Protein AF-A0A061DAB7-F1 (afdb_monomer)

Structure (mmCIF, N/CA/C/O backbone):
data_AF-A0A061DAB7-F1
#
_entry.id   AF-A0A061DAB7-F1
#
loop_
_atom_site.group_PDB
_atom_site.id
_atom_site.type_symbol
_atom_site.label_atom_id
_atom_site.label_alt_id
_atom_site.label_comp_id
_atom_site.label_asym_id
_atom_site.label_entity_id
_atom_site.label_seq_id
_atom_site.pdbx_PDB_ins_code
_atom_site.Cartn_x
_atom_site.Cartn_y
_atom_site.Cartn_z
_atom_site.occupancy
_atom_site.B_iso_or_equiv
_atom_site.auth_seq_id
_atom_site.auth_comp_id
_atom_site.auth_asym_id
_atom_site.auth_atom_id
_atom_site.pdbx_PDB_model_num
ATOM 1 N N . MET A 1 1 ? 0.080 -7.719 30.041 1.00 47.69 1 MET A N 1
ATOM 2 C CA . MET A 1 1 ? -1.184 -7.306 29.380 1.00 47.69 1 MET A CA 1
ATOM 3 C C . MET A 1 1 ? -1.072 -6.008 28.563 1.00 47.69 1 MET A C 1
ATOM 5 O O . MET A 1 1 ? -2.070 -5.575 28.008 1.00 47.69 1 MET A O 1
ATOM 9 N N . SER A 1 2 ? 0.120 -5.413 28.415 1.00 50.91 2 SER A N 1
ATOM 10 C CA . SER A 1 2 ? 0.278 -4.040 27.896 1.00 50.91 2 SER A CA 1
ATOM 11 C C . SER A 1 2 ? 0.669 -3.928 26.414 1.00 50.91 2 SER A C 1
ATOM 13 O O . SER A 1 2 ? 0.737 -2.822 25.891 1.00 50.91 2 SER A O 1
ATOM 15 N N . TYR A 1 3 ? 0.922 -5.044 25.723 1.00 44.44 3 TYR A N 1
ATOM 16 C CA . TYR A 1 3 ? 1.474 -5.022 24.359 1.00 44.44 3 TYR A CA 1
ATOM 17 C C . TYR A 1 3 ? 0.404 -4.910 23.259 1.00 44.44 3 TYR A C 1
ATOM 19 O O . TYR A 1 3 ? 0.593 -4.171 22.299 1.00 44.44 3 TYR A O 1
ATOM 27 N N . ARG A 1 4 ? -0.775 -5.524 23.441 1.00 49.50 4 ARG A N 1
ATOM 28 C CA . ARG A 1 4 ? -1.820 -5.558 22.396 1.00 49.50 4 ARG A CA 1
ATOM 29 C C . ARG A 1 4 ? -2.544 -4.228 22.160 1.00 49.50 4 ARG A C 1
ATOM 31 O O . ARG A 1 4 ? -3.125 -4.026 21.102 1.00 49.50 4 ARG A O 1
ATOM 38 N N . LEU A 1 5 ? -2.528 -3.319 23.137 1.00 50.84 5 LEU A N 1
ATOM 39 C CA . LEU A 1 5 ? -3.151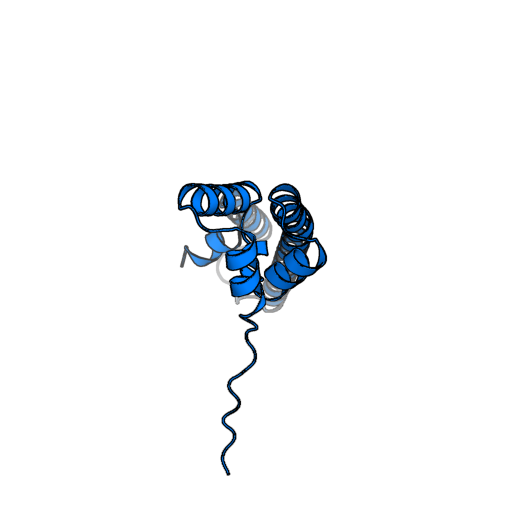 -1.995 22.998 1.00 50.84 5 LEU A CA 1
ATOM 40 C C . LEU A 1 5 ? -2.261 -1.024 22.211 1.00 50.84 5 LEU A C 1
ATOM 42 O O . LEU A 1 5 ? -2.775 -0.161 21.504 1.00 50.84 5 LEU A O 1
ATOM 46 N N . ARG A 1 6 ? -0.936 -1.208 22.279 1.00 47.09 6 ARG A N 1
ATOM 47 C CA . ARG A 1 6 ? 0.034 -0.381 21.552 1.00 47.09 6 ARG A CA 1
ATOM 48 C C . ARG A 1 6 ? 0.044 -0.703 20.055 1.00 47.09 6 ARG A C 1
ATOM 50 O O . ARG A 1 6 ? 0.091 0.211 19.243 1.00 47.09 6 ARG A O 1
ATOM 57 N N . GLU A 1 7 ? -0.107 -1.978 19.696 1.00 52.59 7 GLU A N 1
ATOM 58 C CA . GLU A 1 7 ? -0.284 -2.439 18.304 1.00 52.59 7 GLU A CA 1
ATOM 59 C C . GLU A 1 7 ? -1.623 -1.997 17.685 1.00 52.59 7 GLU A C 1
ATOM 61 O O . GLU A 1 7 ? -1.782 -1.958 16.466 1.00 52.59 7 GLU A O 1
ATOM 66 N N . ALA A 1 8 ? -2.606 -1.630 18.512 1.00 55.34 8 ALA A N 1
ATOM 67 C CA . ALA A 1 8 ? -3.881 -1.087 18.050 1.00 55.34 8 ALA A CA 1
ATOM 68 C C . ALA A 1 8 ? -3.821 0.419 17.722 1.00 55.34 8 ALA A C 1
ATOM 70 O O . ALA A 1 8 ? -4.839 0.980 17.319 1.00 55.34 8 ALA A O 1
ATOM 71 N N . GLY A 1 9 ? -2.660 1.069 17.885 1.00 56.56 9 GLY A N 1
ATOM 72 C CA . GLY A 1 9 ? -2.487 2.505 17.646 1.00 56.56 9 GLY A CA 1
ATOM 73 C C . GLY A 1 9 ? -3.166 3.394 18.691 1.00 56.56 9 GLY A C 1
ATOM 74 O O . GLY A 1 9 ? -3.277 4.597 18.485 1.00 56.56 9 GLY A O 1
ATOM 75 N N . ILE A 1 10 ? -3.628 2.818 19.806 1.00 62.62 10 ILE A N 1
ATOM 76 C CA . ILE A 1 10 ? -4.259 3.568 20.891 1.00 62.62 10 ILE A CA 1
ATOM 77 C C . ILE A 1 10 ? -3.142 4.156 21.748 1.00 62.62 10 ILE A C 1
ATOM 79 O O . ILE A 1 10 ? -2.347 3.428 22.351 1.00 62.62 10 ILE A O 1
ATOM 83 N N . SER A 1 11 ? -3.068 5.483 21.791 1.00 70.69 11 SER A N 1
ATOM 84 C CA . SER A 1 11 ? -2.034 6.162 22.562 1.00 70.69 11 SER A CA 1
ATOM 85 C C . SER A 1 11 ? -2.256 5.956 24.062 1.00 70.69 11 SER A C 1
ATOM 87 O O . SER A 1 11 ? -3.386 5.910 24.556 1.00 70.69 11 SER A O 1
ATOM 89 N N . SER A 1 12 ? -1.169 5.899 24.834 1.00 68.31 12 SER A N 1
ATOM 90 C CA . SER A 1 12 ? -1.253 5.853 26.300 1.00 68.31 12 SER A CA 1
ATOM 91 C C . SER A 1 12 ? -2.067 7.027 26.862 1.00 68.31 12 SER A C 1
ATOM 93 O O . SER A 1 12 ? -2.734 6.882 27.883 1.00 68.31 12 SER A O 1
ATOM 95 N N . ALA A 1 13 ? -2.061 8.175 26.175 1.00 69.19 13 ALA A N 1
ATOM 96 C CA . ALA A 1 13 ? -2.859 9.343 26.525 1.00 69.19 13 ALA A CA 1
ATOM 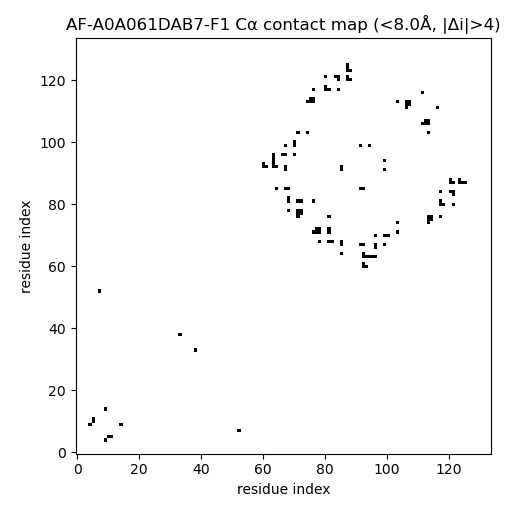97 C C . ALA A 1 13 ? -4.369 9.090 26.373 1.00 69.19 13 ALA A C 1
ATOM 99 O O . ALA A 1 13 ? -5.121 9.420 27.287 1.00 69.19 13 ALA A O 1
ATOM 100 N N . GLU A 1 14 ? -4.815 8.455 25.284 1.00 67.12 14 GLU A N 1
ATOM 101 C CA . GLU A 1 14 ? -6.224 8.086 25.070 1.00 67.12 14 GLU A CA 1
ATOM 102 C C . GLU A 1 14 ? -6.708 7.046 26.083 1.00 67.12 14 GLU A C 1
ATOM 104 O O . GLU A 1 14 ? -7.815 7.170 26.606 1.00 67.12 14 GLU A O 1
ATOM 109 N N . ILE A 1 15 ? -5.862 6.071 26.434 1.00 71.19 15 ILE A N 1
ATOM 110 C CA . ILE A 1 15 ? -6.177 5.075 27.471 1.00 71.19 15 ILE A CA 1
ATOM 111 C C . ILE A 1 15 ? -6.379 5.769 28.822 1.00 71.19 15 ILE A C 1
ATOM 113 O O . ILE A 1 15 ? -7.366 5.523 29.514 1.00 71.19 15 ILE A O 1
ATOM 117 N N . VAL A 1 16 ? -5.471 6.675 29.195 1.00 72.50 16 VAL A N 1
ATOM 118 C CA . VAL A 1 16 ? -5.562 7.419 30.459 1.00 72.50 16 VAL A CA 1
ATOM 119 C C . VAL A 1 16 ? -6.755 8.381 30.451 1.00 72.50 16 VAL A C 1
ATOM 121 O O . VAL A 1 16 ? -7.414 8.531 31.479 1.00 72.50 16 VAL A O 1
ATOM 124 N N . GLN A 1 17 ? -7.067 9.003 29.311 1.00 70.19 17 GLN A N 1
ATOM 125 C CA . GLN A 1 17 ? -8.245 9.855 29.143 1.00 70.19 17 GLN A CA 1
ATOM 126 C C . GLN A 1 17 ? -9.531 9.039 29.342 1.00 70.19 17 GLN A C 1
ATOM 128 O O . GLN A 1 17 ? -10.362 9.428 30.158 1.00 70.19 17 GLN A O 1
ATOM 133 N N . MET A 1 18 ? -9.656 7.872 28.695 1.00 68.69 18 MET A N 1
ATOM 134 C CA . MET A 1 18 ? -10.793 6.955 28.861 1.00 68.69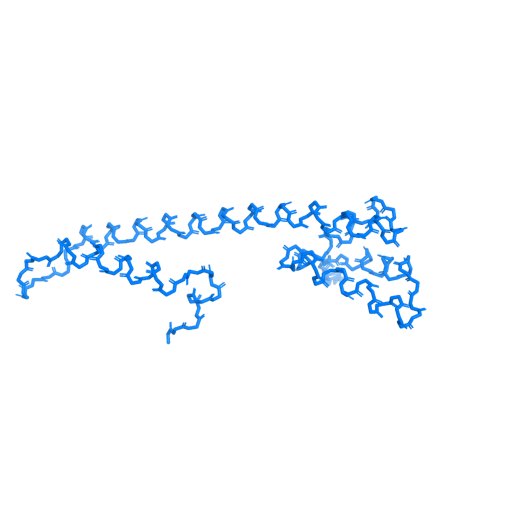 18 MET A CA 1
ATOM 135 C C . MET A 1 18 ? -10.952 6.490 30.310 1.00 68.69 18 MET A C 1
ATOM 137 O O . MET A 1 18 ? -12.056 6.527 30.851 1.00 68.69 18 MET A O 1
ATOM 141 N N . LEU A 1 19 ? -9.855 6.095 30.963 1.00 72.81 19 LEU A N 1
ATOM 142 C CA . LEU A 1 19 ? -9.874 5.683 32.368 1.00 72.81 19 LEU A CA 1
ATOM 143 C C . LEU A 1 19 ? -10.281 6.835 33.294 1.00 72.81 19 LEU A C 1
ATOM 145 O O . LEU A 1 19 ? -11.046 6.616 34.229 1.00 72.81 19 LEU A O 1
ATOM 149 N N . ARG A 1 20 ? -9.831 8.070 33.027 1.00 70.38 20 ARG A N 1
ATOM 150 C CA . ARG A 1 20 ? -10.266 9.261 33.774 1.00 70.38 20 ARG A CA 1
ATOM 151 C C . ARG A 1 20 ? -11.755 9.540 33.583 1.00 70.38 20 ARG A C 1
ATOM 153 O O . ARG A 1 20 ? -12.442 9.771 34.571 1.00 70.38 20 ARG A O 1
ATOM 160 N N . THR A 1 21 ? -12.264 9.473 32.354 1.00 65.88 21 THR A N 1
ATOM 161 C CA . THR A 1 21 ? -13.692 9.680 32.067 1.00 65.88 21 THR A CA 1
ATOM 162 C C . THR A 1 21 ? -14.568 8.627 32.747 1.00 65.88 21 THR A C 1
ATOM 164 O O . THR A 1 21 ? -15.628 8.960 33.268 1.00 65.88 21 THR A O 1
ATOM 167 N N . LEU A 1 22 ? -14.114 7.372 32.805 1.00 62.22 22 LEU A N 1
ATOM 168 C CA . LEU A 1 22 ? -14.805 6.304 33.533 1.00 62.22 22 LEU A CA 1
ATOM 169 C C . LEU A 1 22 ? -14.779 6.543 35.049 1.00 62.22 22 LEU A C 1
ATOM 171 O O . LEU A 1 22 ? -15.814 6.439 35.697 1.00 62.22 22 LEU A O 1
ATOM 175 N N . ARG A 1 23 ? -13.624 6.934 35.603 1.00 57.00 23 ARG A N 1
ATOM 176 C CA . ARG A 1 23 ? -13.437 7.136 37.048 1.00 57.00 23 ARG A CA 1
ATOM 177 C C . ARG A 1 23 ? -14.187 8.351 37.600 1.00 57.00 23 ARG A C 1
ATOM 179 O O . ARG A 1 23 ? -14.603 8.326 38.751 1.00 57.00 23 ARG A O 1
ATOM 186 N N . CYS A 1 24 ? -14.382 9.400 36.799 1.00 50.06 24 CYS A N 1
ATOM 187 C CA . CYS A 1 24 ? -15.176 10.564 37.208 1.00 50.06 24 CYS A CA 1
ATOM 188 C C . CYS A 1 24 ? -16.683 10.265 37.299 1.00 50.06 24 CYS A C 1
ATOM 190 O O . CYS A 1 24 ? -17.392 10.973 38.007 1.00 50.06 24 CYS A O 1
ATOM 192 N N . ASN A 1 25 ? -17.166 9.213 36.630 1.00 52.75 25 ASN A N 1
ATOM 193 C CA . ASN A 1 25 ? -18.576 8.817 36.670 1.00 52.75 25 ASN A CA 1
ATOM 194 C C . ASN A 1 25 ? -18.898 7.839 37.813 1.00 52.75 25 ASN A C 1
ATOM 196 O O . ASN A 1 25 ? -20.069 7.614 38.098 1.00 52.75 25 ASN A O 1
ATOM 200 N N . THR A 1 26 ? -17.884 7.257 38.462 1.00 50.66 26 THR A N 1
ATOM 201 C CA . THR A 1 26 ? -18.033 6.220 39.499 1.00 50.66 26 THR A CA 1
ATOM 202 C C . THR A 1 26 ? -17.718 6.728 40.907 1.00 50.66 26 THR A C 1
ATOM 204 O O . THR A 1 26 ? -17.338 5.946 41.774 1.00 50.66 26 THR A O 1
ATOM 207 N N . SER A 1 27 ? -17.852 8.032 41.169 1.00 47.50 27 SER A N 1
ATOM 208 C CA . SER A 1 27 ? -17.744 8.584 42.528 1.00 47.50 27 SER A CA 1
ATOM 209 C C . SER A 1 27 ? -18.987 8.244 43.359 1.00 47.50 27 SER A C 1
ATOM 211 O O . SER A 1 27 ? -19.758 9.124 43.719 1.00 47.50 27 SER A O 1
ATOM 213 N N . THR A 1 28 ? -19.202 6.963 43.648 1.00 43.88 28 THR A N 1
ATOM 214 C CA . THR A 1 28 ? -20.085 6.477 44.717 1.00 43.88 28 THR A CA 1
ATOM 215 C C . THR A 1 28 ? -19.488 5.191 45.294 1.00 43.88 28 THR A C 1
ATOM 217 O O . THR A 1 28 ? -19.334 4.216 44.576 1.00 43.88 28 THR A O 1
ATOM 220 N N . SER A 1 29 ? -19.094 5.291 46.571 1.00 38.31 29 SER A N 1
ATOM 221 C CA . SER A 1 29 ? -18.807 4.287 47.618 1.00 38.31 29 SER A CA 1
ATOM 222 C C . SER A 1 29 ? -18.211 2.906 47.257 1.00 38.31 29 SER A C 1
ATOM 224 O O . SER A 1 29 ? -18.707 2.227 46.363 1.00 38.31 29 SER A O 1
ATOM 226 N N . PRO A 1 30 ? -17.205 2.410 48.011 1.00 50.38 30 PRO A N 1
ATOM 227 C CA . PRO A 1 30 ? -16.800 1.009 47.929 1.00 50.38 30 PRO A CA 1
ATOM 228 C C . PRO A 1 30 ? -17.917 0.129 48.518 1.00 50.38 30 PRO A C 1
ATOM 230 O O . PRO A 1 30 ? -18.630 0.587 49.404 1.00 50.38 30 PRO A O 1
ATOM 233 N N . GLU A 1 31 ? -18.030 -1.116 48.051 1.00 51.72 31 GLU A N 1
ATOM 234 C CA . GLU A 1 31 ? -19.052 -2.116 48.433 1.00 51.72 31 GLU A CA 1
ATOM 235 C C . GLU A 1 31 ? -20.402 -2.000 47.703 1.00 51.72 31 GLU A C 1
ATOM 237 O O . GLU A 1 31 ? -21.416 -1.635 48.285 1.00 51.72 31 GLU A O 1
ATOM 242 N N . ALA A 1 32 ? -20.456 -2.388 46.427 1.00 45.97 32 ALA A N 1
ATOM 243 C CA . ALA A 1 32 ? -21.701 -2.865 45.823 1.00 45.97 32 ALA A CA 1
ATOM 244 C C . ALA A 1 32 ? -21.397 -3.724 44.594 1.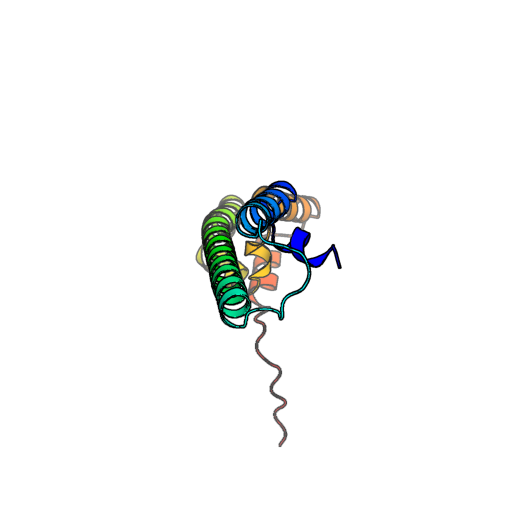00 45.97 32 ALA A C 1
ATOM 246 O O . ALA A 1 32 ? -20.445 -3.462 43.858 1.00 45.97 32 ALA A O 1
ATOM 247 N N . GLU A 1 33 ? -22.201 -4.770 44.420 1.00 53.19 33 GLU A N 1
ATOM 248 C CA . GLU A 1 33 ? -22.243 -5.673 43.272 1.00 53.19 33 GLU A CA 1
ATOM 249 C C . GLU A 1 33 ? -22.003 -4.933 41.949 1.00 53.19 33 GLU A C 1
ATOM 251 O O . GLU A 1 33 ? -22.528 -3.842 41.730 1.00 53.19 33 GLU A O 1
ATOM 256 N N . VAL A 1 34 ? -21.192 -5.518 41.062 1.00 57.47 34 VAL A N 1
ATOM 257 C CA . VAL A 1 34 ? -20.926 -4.955 39.733 1.00 57.47 34 VAL A CA 1
ATOM 258 C C . VAL A 1 34 ? -22.252 -4.873 38.979 1.00 57.47 34 VAL A C 1
ATOM 260 O O . VAL A 1 34 ? -22.728 -5.871 38.443 1.00 57.47 34 VAL A O 1
ATOM 263 N N . ASP A 1 35 ? -22.848 -3.683 38.978 1.00 56.72 35 ASP A N 1
ATOM 264 C CA . ASP A 1 35 ? -24.144 -3.411 38.370 1.00 56.72 35 ASP A CA 1
ATOM 265 C C . ASP A 1 35 ? -24.106 -3.848 36.888 1.00 56.72 35 ASP A C 1
ATOM 267 O O . ASP A 1 35 ? -23.287 -3.339 36.105 1.00 56.72 35 ASP A O 1
ATOM 271 N N . PRO A 1 36 ? -24.937 -4.825 36.476 1.00 61.56 36 PRO A N 1
ATOM 272 C CA . PRO A 1 36 ? -24.886 -5.400 35.134 1.00 61.56 36 PRO A CA 1
ATOM 273 C C . PRO A 1 36 ? -25.141 -4.351 34.041 1.00 61.56 36 PRO A C 1
ATOM 275 O O . PRO A 1 36 ? -24.617 -4.489 32.932 1.00 61.56 36 PRO A O 1
ATOM 278 N N . SER A 1 37 ? -25.848 -3.259 34.363 1.00 72.81 37 SER A N 1
ATOM 279 C CA . SER A 1 37 ? -26.092 -2.141 33.443 1.00 72.81 37 SER A CA 1
ATOM 280 C C . SER A 1 37 ? -24.824 -1.330 33.136 1.00 72.81 37 SER A C 1
ATOM 282 O O . SER A 1 37 ? -24.619 -0.861 32.011 1.00 72.81 37 SER A O 1
ATOM 284 N N . LEU A 1 38 ? -23.919 -1.207 34.113 1.00 74.50 38 LEU A N 1
ATOM 285 C CA . LEU A 1 38 ? -22.626 -0.540 33.966 1.00 74.50 38 LEU A CA 1
ATOM 286 C C . LEU A 1 38 ? -21.686 -1.379 33.102 1.00 74.50 38 LEU A C 1
ATOM 288 O O . LEU A 1 38 ? -21.028 -0.844 32.207 1.00 74.50 38 LEU A O 1
ATOM 292 N N . ASN A 1 39 ? -21.671 -2.696 33.316 1.00 73.50 39 ASN A N 1
ATOM 293 C CA . ASN A 1 39 ? -20.890 -3.621 32.501 1.00 73.50 39 ASN A CA 1
ATOM 294 C C . ASN A 1 39 ? -21.356 -3.612 31.034 1.00 73.50 39 ASN A C 1
ATOM 296 O O . ASN A 1 39 ? -20.539 -3.493 30.121 1.00 73.50 39 ASN A O 1
ATOM 300 N N . GLU A 1 40 ? -22.669 -3.629 30.789 1.00 80.12 40 GLU A N 1
ATOM 301 C CA . GLU A 1 40 ? -23.226 -3.536 29.436 1.00 80.12 40 GLU A CA 1
ATOM 302 C C . GLU A 1 40 ? -22.866 -2.207 28.748 1.00 80.12 40 GLU A C 1
ATOM 304 O O . GLU A 1 40 ? -22.507 -2.178 27.561 1.00 80.12 40 GLU A O 1
ATOM 309 N N . ARG A 1 41 ? -22.867 -1.104 29.508 1.00 78.38 41 ARG A N 1
ATOM 310 C CA . ARG A 1 41 ? -22.444 0.217 29.030 1.00 78.38 41 ARG A CA 1
ATOM 311 C C . ARG A 1 41 ? -20.949 0.275 28.711 1.00 78.38 41 ARG A 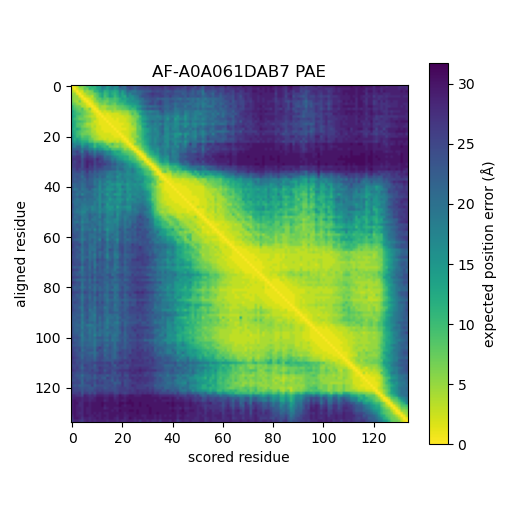C 1
ATOM 313 O O . ARG A 1 41 ? -20.566 0.843 27.691 1.00 78.38 41 ARG A O 1
ATOM 320 N N . VAL A 1 42 ? -20.095 -0.342 29.523 1.00 76.88 42 VAL A N 1
ATOM 321 C CA . VAL A 1 42 ? -18.658 -0.457 29.227 1.00 76.88 42 VAL A CA 1
ATOM 322 C C . VAL A 1 42 ? -18.442 -1.308 27.972 1.00 76.88 42 VAL A C 1
ATOM 324 O O . VAL A 1 42 ? -17.716 -0.894 27.067 1.00 76.88 42 VAL A O 1
ATOM 327 N N . CYS A 1 43 ? -19.134 -2.443 27.836 1.00 77.69 43 CYS A N 1
ATOM 328 C CA . CYS A 1 43 ? -19.057 -3.284 26.642 1.00 77.69 43 CYS A CA 1
ATOM 329 C C . CYS A 1 43 ? -19.546 -2.572 25.371 1.00 77.69 43 CYS A C 1
ATOM 331 O O . CYS A 1 43 ? -1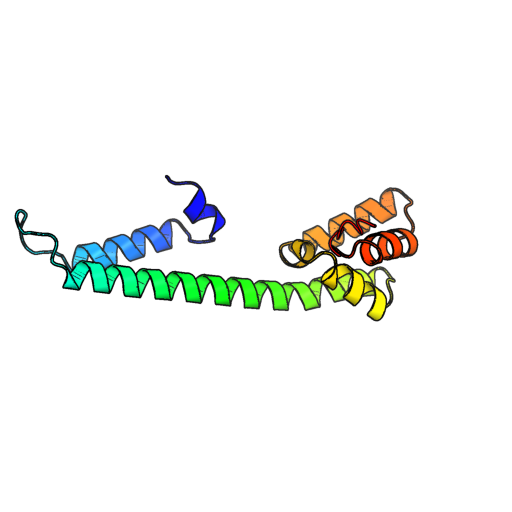8.999 -2.805 24.291 1.00 77.69 43 CYS A O 1
ATOM 333 N N . SER A 1 44 ? -20.570 -1.718 25.445 1.00 78.12 44 SER A N 1
ATOM 334 C CA . SER A 1 44 ? -21.037 -0.952 24.280 1.00 78.12 44 SER A CA 1
ATOM 335 C C . SER A 1 44 ? -20.022 0.111 23.846 1.00 78.12 44 SER A C 1
ATOM 337 O O . SER A 1 44 ? -19.737 0.220 22.651 1.00 78.12 44 SER A O 1
ATOM 339 N N . ILE A 1 45 ? -19.393 0.812 24.796 1.00 79.56 45 ILE A N 1
ATOM 340 C CA . ILE A 1 45 ? -18.321 1.782 24.525 1.00 79.56 45 ILE A CA 1
ATOM 341 C C . ILE A 1 45 ? -17.106 1.088 23.901 1.00 79.56 45 ILE A C 1
ATOM 343 O O . ILE A 1 45 ? -16.601 1.542 22.875 1.00 79.56 45 ILE A O 1
ATOM 347 N N . LEU A 1 46 ? -16.669 -0.040 24.467 1.00 75.94 46 LEU A N 1
ATOM 348 C CA . LEU A 1 46 ? -15.536 -0.804 23.941 1.00 75.94 46 LEU A CA 1
ATOM 349 C C . LEU A 1 46 ? -15.813 -1.342 22.530 1.00 75.94 46 LEU A C 1
ATOM 351 O O . LEU A 1 46 ? -14.958 -1.226 21.655 1.00 75.94 46 LEU A O 1
ATOM 355 N N . ARG A 1 47 ? -17.019 -1.871 22.271 1.00 77.19 47 ARG A N 1
ATOM 356 C CA . ARG A 1 47 ? -17.423 -2.328 20.928 1.00 77.19 47 ARG A CA 1
ATOM 357 C C . ARG A 1 47 ? -17.441 -1.188 19.914 1.00 77.19 47 ARG A C 1
ATOM 359 O O . ARG A 1 47 ? -17.017 -1.386 18.779 1.00 77.19 47 ARG A O 1
ATOM 366 N N . ARG A 1 48 ? -17.906 -0.001 20.312 1.00 79.19 48 ARG A N 1
ATOM 367 C CA . ARG A 1 48 ? -17.880 1.190 19.456 1.00 79.19 48 ARG A CA 1
ATOM 368 C C . ARG A 1 48 ? -16.446 1.619 19.146 1.00 79.19 48 ARG A C 1
ATOM 370 O O . ARG A 1 48 ? -16.111 1.748 17.977 1.00 79.19 48 ARG A O 1
ATOM 377 N N . GLY A 1 49 ? -15.585 1.720 20.159 1.00 73.19 49 GLY A N 1
ATOM 378 C CA . GLY A 1 49 ? -14.169 2.046 19.967 1.00 73.19 49 GLY A CA 1
ATOM 379 C C . GLY A 1 49 ? -13.432 1.033 19.082 1.00 73.19 49 GLY A C 1
ATOM 380 O O . GLY A 1 49 ? -12.634 1.422 18.233 1.00 73.19 49 GLY A O 1
ATOM 381 N N . ALA A 1 50 ? -13.745 -0.261 19.210 1.00 72.38 50 ALA A N 1
ATOM 382 C CA . ALA A 1 50 ? -13.196 -1.298 18.337 1.00 72.38 50 ALA A CA 1
ATOM 383 C C . ALA A 1 50 ? -13.624 -1.112 16.870 1.00 72.38 50 ALA A C 1
ATOM 385 O O . ALA A 1 50 ? -12.787 -1.222 15.974 1.00 72.38 50 ALA A O 1
ATOM 386 N N . ARG A 1 51 ? -14.899 -0.783 16.618 1.00 75.25 51 ARG A N 1
ATOM 387 C CA . ARG A 1 51 ? -15.404 -0.480 15.266 1.00 75.25 51 ARG A CA 1
ATOM 388 C C . ARG A 1 51 ? -14.754 0.770 14.682 1.00 75.25 51 ARG A C 1
ATOM 390 O O . ARG A 1 51 ? -14.312 0.737 13.540 1.00 75.25 51 ARG A O 1
ATOM 397 N N . ASP A 1 52 ? -14.641 1.835 15.468 1.00 74.00 52 ASP A N 1
ATOM 398 C CA . ASP A 1 52 ? -14.017 3.087 15.026 1.00 74.00 52 ASP A CA 1
ATOM 399 C C . ASP A 1 52 ? -12.526 2.879 14.700 1.00 74.00 52 ASP A C 1
ATOM 401 O O . ASP A 1 52 ? -12.022 3.402 13.706 1.00 74.00 52 ASP A O 1
ATOM 405 N N . CYS A 1 53 ? -11.823 2.050 15.482 1.00 71.38 53 CYS A N 1
ATOM 406 C CA . CYS A 1 53 ? -10.448 1.633 15.194 1.00 71.38 53 CYS A CA 1
ATOM 407 C C . CYS A 1 53 ? -10.352 0.858 13.871 1.00 71.38 53 CYS A C 1
ATOM 409 O O . CYS A 1 53 ? -9.480 1.149 13.052 1.00 71.38 53 CYS A O 1
ATOM 411 N N . GLN A 1 54 ? -11.257 -0.096 13.629 1.00 75.81 54 GLN A N 1
ATOM 412 C CA . GLN A 1 54 ? -11.302 -0.832 12.363 1.00 75.81 54 GLN A CA 1
ATOM 413 C C . GLN A 1 54 ? -11.581 0.088 11.172 1.00 75.81 54 GLN A C 1
ATOM 415 O O . GLN A 1 54 ? -10.915 -0.034 10.147 1.00 75.81 54 GLN A O 1
ATOM 420 N N . LEU A 1 55 ? -12.499 1.045 11.319 1.00 74.69 55 LEU A N 1
ATOM 421 C CA . LEU A 1 55 ? -12.810 2.019 10.276 1.00 74.69 55 LEU A CA 1
ATOM 422 C C . LEU A 1 55 ? -11.599 2.906 9.953 1.00 74.69 55 LEU A C 1
ATOM 424 O O . LEU A 1 55 ? -11.290 3.131 8.788 1.00 74.69 55 LEU A O 1
ATOM 428 N N . ARG A 1 56 ? -10.869 3.367 10.978 1.00 73.00 56 ARG A N 1
ATOM 429 C CA . ARG A 1 56 ? -9.625 4.130 10.791 1.00 73.00 56 ARG A CA 1
ATOM 430 C C . ARG A 1 56 ? -8.553 3.312 10.078 1.00 73.00 56 ARG A C 1
ATOM 432 O O . ARG A 1 56 ? -7.923 3.831 9.166 1.00 73.00 56 ARG A O 1
ATOM 439 N N . LYS A 1 57 ? -8.370 2.041 10.451 1.00 75.44 57 LYS A N 1
ATOM 440 C CA . LYS A 1 57 ? -7.435 1.134 9.764 1.00 75.44 57 LYS A CA 1
ATOM 441 C C . LYS A 1 57 ? -7.822 0.920 8.304 1.00 75.44 57 LYS A C 1
ATOM 443 O O . LYS A 1 57 ? -6.948 0.917 7.447 1.00 75.44 57 LYS A O 1
ATOM 448 N N . LEU A 1 58 ? -9.118 0.795 8.019 1.00 73.38 58 LEU A N 1
ATOM 449 C CA . LEU A 1 58 ? -9.618 0.684 6.653 1.00 73.38 58 LEU A CA 1
ATOM 450 C C . LEU A 1 58 ? -9.349 1.965 5.855 1.00 73.38 58 LEU A C 1
ATOM 452 O O . LEU A 1 58 ? -8.803 1.886 4.762 1.00 73.38 58 LEU A O 1
ATOM 456 N N . HIS A 1 59 ? -9.661 3.141 6.407 1.00 75.12 59 HIS A N 1
ATOM 457 C CA . HIS A 1 59 ? -9.348 4.417 5.757 1.00 75.12 59 HIS A CA 1
ATOM 458 C C . HIS A 1 59 ? -7.847 4.591 5.510 1.00 75.12 59 HIS A C 1
ATOM 460 O O . HIS A 1 59 ? -7.465 5.020 4.426 1.00 75.12 59 HIS A O 1
ATOM 466 N N . GLN A 1 60 ? -7.000 4.212 6.472 1.00 77.12 60 GLN A N 1
ATOM 467 C CA . GLN A 1 60 ? -5.550 4.243 6.298 1.00 77.12 60 GLN A CA 1
ATOM 468 C C . GLN A 1 60 ? -5.099 3.289 5.189 1.00 77.12 60 GLN A C 1
ATOM 470 O O . GLN A 1 60 ? -4.313 3.674 4.338 1.00 77.12 60 GLN A O 1
ATOM 475 N N . SER A 1 61 ? -5.633 2.068 5.158 1.00 75.62 61 SER A N 1
ATOM 476 C CA . SER A 1 61 ? -5.320 1.081 4.122 1.00 75.62 61 SER A CA 1
ATOM 477 C C . SER A 1 61 ? -5.735 1.557 2.725 1.00 75.62 61 SER A C 1
ATOM 479 O O . SER A 1 61 ? -4.995 1.352 1.769 1.00 75.62 61 SER A O 1
ATOM 481 N N . VAL A 1 62 ? -6.874 2.246 2.602 1.00 77.62 62 VAL A N 1
ATOM 482 C CA . VAL A 1 62 ? -7.326 2.842 1.333 1.00 77.62 62 VAL A CA 1
ATOM 483 C C . VAL A 1 62 ? -6.459 4.038 0.927 1.00 77.62 62 VAL A C 1
ATOM 485 O O . VAL A 1 62 ? -6.148 4.183 -0.251 1.00 77.62 62 VAL A O 1
ATOM 488 N N . ALA A 1 63 ? -6.035 4.880 1.873 1.00 78.00 63 ALA A N 1
ATOM 489 C CA . ALA A 1 63 ? -5.097 5.967 1.585 1.00 78.00 63 ALA A CA 1
ATOM 490 C C . ALA A 1 63 ? -3.735 5.417 1.122 1.00 78.00 63 ALA A C 1
ATOM 492 O O . ALA A 1 63 ? -3.219 5.821 0.081 1.00 78.00 63 ALA A O 1
ATOM 493 N N . ASN A 1 64 ? -3.220 4.409 1.830 1.00 83.25 64 ASN A N 1
ATOM 494 C CA . ASN A 1 64 ? -1.965 3.737 1.506 1.00 83.25 64 ASN A CA 1
ATOM 495 C C . ASN A 1 64 ? -2.027 3.009 0.158 1.00 83.25 64 ASN A C 1
ATOM 497 O O . ASN A 1 64 ? -1.004 2.899 -0.509 1.00 83.25 64 ASN A O 1
ATOM 501 N N . LEU A 1 65 ? -3.203 2.537 -0.273 1.00 83.44 65 LEU A N 1
ATOM 502 C CA . LEU A 1 65 ? -3.399 1.930 -1.594 1.00 83.44 65 LEU A CA 1
ATOM 503 C C . LEU A 1 65 ? -3.060 2.918 -2.708 1.00 83.44 65 LEU A C 1
ATOM 505 O O . LEU A 1 65 ? -2.285 2.583 -3.596 1.00 83.44 65 LEU A O 1
ATOM 509 N N . ALA A 1 66 ? -3.609 4.131 -2.653 1.00 83.44 66 ALA A N 1
ATOM 510 C CA . ALA A 1 66 ? -3.338 5.145 -3.667 1.00 83.44 66 ALA A CA 1
ATOM 511 C C . ALA A 1 66 ? -1.853 5.542 -3.687 1.00 83.44 66 ALA A C 1
ATOM 513 O O . ALA A 1 66 ? -1.254 5.650 -4.755 1.00 83.44 66 ALA A O 1
ATOM 514 N N . GLU A 1 67 ? -1.248 5.701 -2.509 1.00 85.50 67 GLU A N 1
ATOM 515 C CA . GLU A 1 67 ? 0.170 6.046 -2.386 1.00 85.50 67 GLU A CA 1
ATOM 516 C C . GLU A 1 67 ? 1.086 4.928 -2.892 1.00 85.50 67 GLU A C 1
ATOM 518 O O . GLU A 1 67 ? 2.013 5.192 -3.649 1.00 85.50 67 GLU A O 1
ATOM 523 N N . THR A 1 68 ? 0.797 3.677 -2.537 1.00 85.31 68 THR A N 1
ATOM 524 C CA . THR A 1 68 ? 1.580 2.502 -2.946 1.00 85.31 68 THR A CA 1
ATOM 525 C C . THR A 1 68 ? 1.500 2.288 -4.455 1.00 85.31 68 THR A C 1
ATOM 527 O O . THR A 1 68 ? 2.513 2.011 -5.092 1.00 85.31 68 THR A O 1
ATOM 530 N N . LEU A 1 69 ? 0.315 2.468 -5.049 1.00 86.00 69 LEU A N 1
ATOM 531 C CA . LEU A 1 69 ? 0.155 2.428 -6.502 1.00 86.00 69 LEU A CA 1
ATOM 532 C C . LEU A 1 69 ? 0.986 3.518 -7.185 1.00 86.00 69 LEU A C 1
ATOM 534 O O . LEU A 1 69 ? 1.675 3.205 -8.150 1.00 86.00 69 LEU A O 1
ATOM 538 N N . SER A 1 70 ? 0.978 4.746 -6.649 1.00 86.62 70 SER A N 1
ATOM 539 C CA . SER A 1 70 ? 1.803 5.846 -7.169 1.00 86.62 70 SER A CA 1
ATOM 540 C C . SER A 1 70 ? 3.285 5.486 -7.163 1.00 86.62 70 SER A C 1
ATOM 542 O O . SER A 1 70 ? 3.954 5.680 -8.169 1.00 86.62 70 SER A O 1
ATOM 544 N N . VAL A 1 71 ? 3.794 4.909 -6.068 1.00 86.12 71 VAL A N 1
ATOM 545 C CA . VAL A 1 71 ? 5.213 4.528 -5.956 1.00 86.12 71 VAL A CA 1
ATOM 546 C C . VAL A 1 71 ? 5.600 3.507 -7.024 1.00 86.12 71 VAL A C 1
ATOM 548 O O . VAL A 1 71 ? 6.618 3.671 -7.691 1.00 86.12 71 VAL A O 1
ATOM 551 N N . PHE A 1 72 ? 4.777 2.478 -7.236 1.00 84.06 72 PHE A N 1
ATOM 552 C CA . PHE A 1 72 ? 5.042 1.486 -8.277 1.00 84.06 72 PHE A CA 1
ATOM 553 C C . PHE A 1 72 ? 4.986 2.094 -9.682 1.00 84.06 72 PHE A C 1
ATOM 555 O O . PHE A 1 72 ? 5.862 1.806 -10.498 1.00 84.06 72 PHE A O 1
ATOM 562 N N . THR A 1 73 ? 4.011 2.963 -9.964 1.00 86.06 73 THR A N 1
ATOM 563 C CA . THR A 1 73 ? 3.919 3.631 -11.270 1.00 86.06 73 THR A CA 1
ATOM 564 C C . THR A 1 73 ? 5.071 4.599 -11.519 1.00 86.06 73 THR A C 1
ATOM 566 O O . THR A 1 73 ? 5.611 4.620 -12.623 1.00 86.06 73 THR A O 1
ATOM 569 N N . ASP A 1 74 ? 5.499 5.344 -10.496 1.00 86.62 74 ASP A N 1
ATOM 570 C CA . ASP A 1 74 ? 6.637 6.268 -10.568 1.00 86.62 74 ASP A CA 1
ATOM 571 C C . ASP A 1 74 ? 7.955 5.511 -10.786 1.00 86.62 74 ASP A C 1
ATOM 573 O O . ASP A 1 74 ? 8.862 5.996 -11.462 1.00 86.62 74 ASP A O 1
ATOM 577 N N . ALA A 1 75 ? 8.037 4.285 -10.271 1.00 79.62 75 ALA A N 1
ATOM 578 C CA . ALA A 1 75 ? 9.166 3.388 -10.467 1.00 79.62 75 ALA A CA 1
ATOM 579 C C . ALA A 1 75 ? 9.118 2.609 -11.804 1.00 79.62 75 ALA A C 1
ATOM 581 O O . ALA A 1 75 ? 10.015 1.817 -12.088 1.00 79.62 75 ALA A O 1
ATOM 582 N N . GLY A 1 76 ? 8.104 2.847 -12.647 1.00 82.69 76 GLY A N 1
ATOM 583 C CA . GLY A 1 76 ? 7.992 2.279 -13.996 1.00 82.69 76 GLY A CA 1
ATOM 584 C C . GLY A 1 76 ? 7.156 1.000 -14.108 1.00 82.69 76 GLY A C 1
ATOM 585 O O . GLY A 1 76 ? 7.089 0.415 -15.190 1.00 82.69 76 GLY A O 1
ATOM 586 N N . VAL A 1 77 ? 6.486 0.565 -13.036 1.00 82.19 77 VAL A N 1
ATOM 587 C CA . VAL A 1 77 ? 5.556 -0.574 -13.076 1.00 82.19 77 VAL A CA 1
ATOM 588 C C . VAL A 1 77 ? 4.223 -0.123 -13.691 1.00 82.19 77 VAL A C 1
ATOM 590 O O . VAL A 1 77 ? 3.631 0.850 -13.223 1.00 82.19 77 VAL A O 1
ATOM 593 N N . PRO A 1 78 ? 3.685 -0.822 -14.707 1.00 84.31 78 PRO A N 1
ATOM 594 C CA . PRO A 1 78 ? 2.382 -0.488 -15.274 1.00 84.31 78 PRO A CA 1
ATOM 595 C C . PRO A 1 78 ? 1.272 -0.527 -14.216 1.00 84.31 78 PRO A C 1
ATOM 597 O O . PRO A 1 78 ? 1.193 -1.481 -13.444 1.00 84.31 78 PRO A O 1
ATOM 600 N N . GLU A 1 79 ? 0.361 0.451 -14.228 1.00 84.31 79 GLU A N 1
ATOM 601 C CA . GLU A 1 79 ? -0.770 0.525 -13.287 1.00 84.31 79 GLU A CA 1
ATOM 602 C C . GLU A 1 79 ? -1.549 -0.799 -13.108 1.00 84.31 79 GLU A C 1
ATOM 604 O O . GLU A 1 79 ? -1.795 -1.170 -11.959 1.00 84.31 79 GLU A O 1
ATOM 609 N N . PRO A 1 80 ? -1.918 -1.561 -14.165 1.00 84.44 80 PRO A N 1
ATOM 610 C CA . PRO A 1 80 ? -2.597 -2.845 -13.972 1.00 84.44 80 PRO A CA 1
ATOM 611 C C . PRO A 1 80 ? -1.756 -3.844 -13.162 1.00 84.44 80 PRO A C 1
ATOM 613 O O . PRO A 1 80 ? -2.283 -4.485 -12.260 1.00 84.44 80 PRO A O 1
ATOM 616 N N . MET A 1 81 ? -0.443 -3.899 -13.399 1.00 81.69 81 MET A N 1
ATOM 617 C CA . MET A 1 81 ? 0.470 -4.761 -12.644 1.00 81.69 81 MET A CA 1
ATOM 618 C C . MET A 1 81 ? 0.628 -4.276 -11.195 1.00 81.69 81 MET A C 1
ATOM 620 O O . MET A 1 81 ? 0.611 -5.079 -10.267 1.00 81.69 81 MET A O 1
ATOM 624 N N . ALA A 1 82 ? 0.721 -2.961 -10.973 1.00 83.06 82 ALA A N 1
ATOM 625 C CA . ALA A 1 82 ? 0.774 -2.382 -9.630 1.00 83.06 82 ALA A CA 1
ATOM 626 C C . ALA A 1 82 ? -0.483 -2.730 -8.809 1.00 83.06 82 ALA A C 1
ATOM 628 O O . ALA A 1 82 ? -0.389 -3.050 -7.623 1.00 83.06 82 ALA A O 1
ATOM 629 N N . ARG A 1 83 ? -1.664 -2.728 -9.442 1.00 84.06 83 ARG A N 1
ATOM 630 C CA . ARG A 1 83 ? -2.922 -3.149 -8.804 1.00 84.06 83 ARG A CA 1
ATOM 631 C C . ARG A 1 83 ? -2.901 -4.623 -8.425 1.00 84.06 83 ARG A C 1
ATOM 633 O O . ARG A 1 83 ? -3.296 -4.939 -7.305 1.00 84.06 83 ARG A O 1
ATOM 640 N N . ASP A 1 84 ? -2.400 -5.487 -9.300 1.00 83.19 84 ASP A N 1
ATOM 641 C CA . ASP A 1 84 ? -2.282 -6.919 -9.017 1.00 83.19 84 ASP A CA 1
ATOM 642 C C . ASP A 1 84 ? -1.325 -7.189 -7.848 1.00 83.19 84 ASP A C 1
ATOM 644 O O . ASP A 1 84 ? -1.654 -7.953 -6.940 1.00 83.19 84 ASP A O 1
ATOM 648 N N . ILE A 1 85 ? -0.181 -6.500 -7.797 1.00 81.75 85 ILE A N 1
ATOM 649 C CA . ILE A 1 85 ? 0.780 -6.602 -6.688 1.00 81.75 85 ILE A CA 1
ATOM 650 C C . ILE A 1 85 ? 0.116 -6.259 -5.359 1.00 81.75 85 ILE A C 1
ATOM 652 O O . ILE A 1 85 ? 0.223 -7.024 -4.400 1.00 81.75 85 ILE A O 1
ATOM 656 N N . VAL A 1 86 ? -0.576 -5.122 -5.294 1.00 83.12 86 VAL A N 1
ATOM 657 C CA . VAL A 1 86 ? -1.204 -4.669 -4.050 1.00 83.12 86 VAL A CA 1
ATOM 658 C C . VAL A 1 86 ? -2.390 -5.557 -3.666 1.00 83.12 86 VAL A C 1
ATOM 660 O O . VAL A 1 86 ? -2.613 -5.807 -2.482 1.00 83.12 86 VAL A O 1
ATOM 663 N N . HIS A 1 87 ? -3.124 -6.078 -4.651 1.00 82.19 87 HIS A N 1
ATOM 664 C CA . HIS A 1 87 ? -4.211 -7.025 -4.424 1.00 82.19 87 HIS A CA 1
ATOM 665 C C . HIS A 1 87 ? -3.709 -8.350 -3.831 1.00 82.19 87 HIS A C 1
ATOM 667 O O . HIS A 1 87 ? -4.286 -8.851 -2.865 1.00 82.19 87 HIS A O 1
ATOM 673 N N . ASN A 1 88 ? -2.613 -8.886 -4.368 1.00 77.81 88 ASN A N 1
ATOM 674 C CA . ASN A 1 88 ? -2.013 -10.139 -3.912 1.00 77.81 88 ASN A CA 1
ATOM 675 C C . ASN A 1 88 ? -1.227 -9.989 -2.602 1.00 77.81 88 ASN A C 1
ATOM 677 O O . ASN A 1 88 ? -1.123 -10.938 -1.826 1.00 77.81 88 ASN A O 1
ATOM 681 N N . ASN A 1 89 ? -0.722 -8.785 -2.316 1.00 78.88 89 ASN A N 1
ATOM 682 C CA . ASN A 1 89 ? 0.120 -8.495 -1.158 1.00 78.88 89 ASN A CA 1
ATOM 683 C C . ASN A 1 89 ? -0.492 -7.369 -0.304 1.00 78.88 89 ASN A C 1
ATOM 685 O O . ASN A 1 89 ? 0.068 -6.272 -0.216 1.00 78.88 89 ASN A O 1
ATOM 689 N N . PRO A 1 90 ? -1.623 -7.615 0.387 1.00 77.56 90 PRO A N 1
ATOM 690 C CA . PRO A 1 90 ? -2.317 -6.589 1.170 1.00 77.56 90 PRO A CA 1
ATOM 691 C C . PRO A 1 90 ? -1.494 -6.073 2.359 1.00 77.56 90 PRO A C 1
ATOM 693 O O . PRO A 1 90 ? -1.802 -5.022 2.915 1.00 77.56 90 PRO A O 1
ATOM 696 N N . THR A 1 91 ? -0.433 -6.779 2.756 1.00 80.69 91 THR A N 1
ATOM 697 C CA . THR A 1 91 ? 0.536 -6.314 3.759 1.00 80.69 91 THR A CA 1
ATOM 698 C C . THR A 1 91 ? 1.264 -5.045 3.325 1.00 80.69 91 THR A C 1
ATOM 700 O O . THR A 1 91 ? 1.626 -4.251 4.190 1.00 80.69 91 THR A O 1
ATOM 703 N N . LEU A 1 92 ? 1.404 -4.796 2.017 1.00 79.00 92 LEU A N 1
ATOM 704 C CA . LEU A 1 92 ? 1.957 -3.543 1.496 1.00 79.00 92 LEU A CA 1
ATOM 705 C C . LEU A 1 92 ? 1.097 -2.336 1.893 1.00 79.00 92 LEU A C 1
ATOM 707 O O . LEU A 1 92 ? 1.630 -1.272 2.177 1.00 79.00 92 LEU A O 1
ATOM 711 N N . LEU A 1 93 ? -0.222 -2.515 2.033 1.00 79.69 93 LEU A N 1
ATOM 712 C CA . LEU A 1 93 ? -1.133 -1.455 2.482 1.00 79.69 93 LEU A CA 1
ATOM 713 C C . LEU A 1 93 ? -0.957 -1.083 3.956 1.00 79.69 93 LEU A C 1
ATOM 715 O O . LEU A 1 93 ? -1.506 -0.075 4.400 1.00 79.69 93 LEU A O 1
ATOM 719 N N . ALA A 1 94 ? -0.240 -1.895 4.733 1.00 79.06 94 ALA A N 1
ATOM 720 C CA . ALA A 1 94 ? 0.104 -1.579 6.115 1.00 79.06 94 ALA A CA 1
ATOM 721 C C . ALA A 1 94 ? 1.415 -0.783 6.230 1.00 79.06 94 ALA A C 1
ATOM 723 O O . ALA A 1 94 ? 1.688 -0.242 7.302 1.00 79.06 94 ALA A O 1
ATOM 724 N N . LEU A 1 95 ? 2.206 -0.714 5.156 1.00 80.12 95 LEU A N 1
ATOM 725 C CA . LEU A 1 95 ? 3.456 0.036 5.107 1.00 80.12 95 LEU A CA 1
ATOM 726 C C . LEU A 1 95 ? 3.190 1.517 4.828 1.00 80.12 95 LEU A C 1
ATOM 728 O O . LEU A 1 95 ? 2.167 1.881 4.241 1.00 80.12 95 LEU A O 1
ATOM 732 N N . SER A 1 96 ? 4.103 2.381 5.274 1.00 81.56 96 SER A N 1
ATOM 733 C CA . SER A 1 96 ? 4.073 3.786 4.873 1.00 81.56 96 SER A CA 1
ATOM 734 C C . SER A 1 96 ? 4.618 3.938 3.454 1.00 81.56 96 SER A C 1
ATOM 736 O O . SER A 1 96 ? 5.421 3.121 3.000 1.00 81.56 96 SER A O 1
ATOM 738 N N . LYS A 1 97 ? 4.238 5.017 2.760 1.00 80.88 97 LYS A N 1
ATOM 739 C CA . LYS A 1 97 ? 4.788 5.347 1.438 1.00 80.88 97 LYS A CA 1
ATOM 740 C C . LYS A 1 97 ? 6.323 5.305 1.411 1.00 80.88 97 LYS A C 1
ATOM 742 O O . LYS A 1 97 ? 6.894 4.726 0.495 1.00 80.88 97 LYS A O 1
ATOM 747 N N . ALA A 1 98 ? 6.973 5.852 2.439 1.00 83.81 98 ALA A N 1
ATOM 748 C CA . ALA A 1 98 ? 8.430 5.881 2.542 1.00 83.81 98 ALA A CA 1
ATOM 749 C C . ALA A 1 98 ? 9.049 4.475 2.629 1.00 83.81 98 ALA A C 1
ATOM 751 O O . ALA A 1 98 ? 10.105 4.235 2.052 1.00 83.81 98 ALA A O 1
ATOM 752 N N . ASP A 1 99 ? 8.385 3.535 3.307 1.00 86.75 99 ASP A N 1
ATOM 753 C CA . ASP A 1 99 ? 8.858 2.149 3.399 1.00 86.75 99 ASP A CA 1
ATOM 754 C C . ASP A 1 99 ? 8.756 1.437 2.039 1.00 86.75 99 ASP A C 1
ATOM 756 O O . ASP A 1 99 ? 9.650 0.684 1.658 1.00 86.75 99 ASP A O 1
ATOM 760 N N . VAL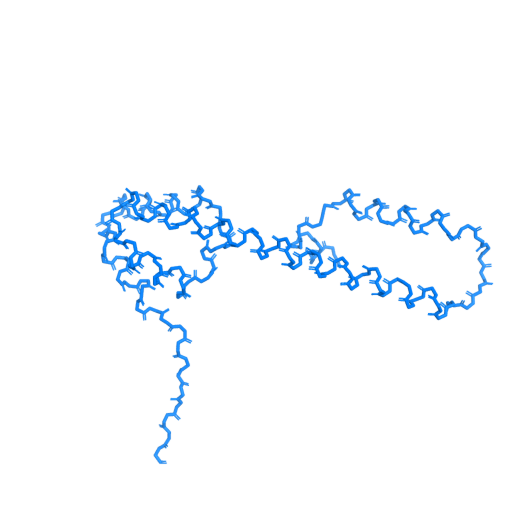 A 1 100 ? 7.682 1.698 1.282 1.00 83.56 100 VAL A N 1
ATOM 761 C CA . VAL A 1 100 ? 7.498 1.149 -0.074 1.00 83.56 100 VAL A CA 1
ATOM 762 C C . VAL A 1 100 ? 8.518 1.747 -1.049 1.00 83.56 100 VAL A C 1
ATOM 764 O O . VAL A 1 100 ? 9.094 1.020 -1.859 1.00 83.56 100 VAL A O 1
ATOM 767 N N . GLU A 1 101 ? 8.792 3.051 -0.954 1.00 86.00 101 GLU A N 1
ATOM 768 C CA . GLU A 1 101 ? 9.838 3.723 -1.738 1.00 86.00 101 GLU A CA 1
ATOM 769 C C . GLU A 1 101 ? 11.233 3.176 -1.418 1.0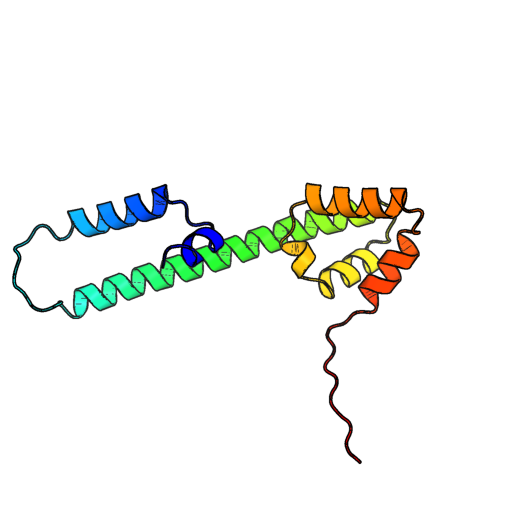0 86.00 101 GLU A C 1
ATOM 771 O O . GLU A 1 101 ? 12.023 2.927 -2.334 1.00 86.00 101 GLU A O 1
ATOM 776 N N . ALA A 1 102 ? 11.532 2.948 -0.136 1.00 86.81 102 ALA A N 1
ATOM 777 C CA . ALA A 1 102 ? 12.789 2.349 0.300 1.00 86.81 102 ALA A CA 1
ATOM 778 C C . ALA A 1 102 ? 12.952 0.930 -0.259 1.00 86.81 102 ALA A C 1
ATOM 780 O O . ALA A 1 102 ? 13.997 0.627 -0.829 1.00 86.81 102 ALA A O 1
ATOM 781 N N . LEU A 1 103 ? 11.904 0.100 -0.196 1.00 82.44 103 LEU A N 1
ATOM 782 C CA . LEU A 1 103 ? 11.911 -1.244 -0.778 1.00 82.44 103 LEU A CA 1
ATOM 783 C C . LEU A 1 103 ? 12.204 -1.203 -2.283 1.00 82.44 103 LEU A C 1
ATOM 785 O O . LEU A 1 103 ? 13.077 -1.924 -2.763 1.00 82.44 103 LEU A O 1
ATOM 789 N N . CYS A 1 104 ? 11.513 -0.337 -3.029 1.00 79.88 104 CYS A N 1
ATOM 790 C CA . CYS A 1 104 ? 11.747 -0.189 -4.467 1.00 79.88 104 CYS A CA 1
ATOM 791 C C . CYS A 1 104 ? 13.182 0.280 -4.759 1.00 79.88 104 CYS A C 1
ATOM 793 O O . CYS A 1 104 ? 13.830 -0.229 -5.673 1.00 79.88 104 CYS A O 1
ATOM 795 N N . SER A 1 105 ? 13.701 1.207 -3.953 1.00 83.19 105 SER A N 1
ATOM 796 C CA . SER A 1 105 ? 15.061 1.733 -4.097 1.00 83.19 105 SER A CA 1
ATOM 797 C C . SER A 1 105 ? 16.129 0.677 -3.798 1.00 83.19 105 SER A C 1
ATOM 799 O O . SER A 1 105 ? 17.118 0.586 -4.522 1.00 83.19 105 SER A O 1
ATOM 801 N N . GLU A 1 106 ? 15.936 -0.147 -2.765 1.00 84.31 106 GLU A N 1
ATOM 802 C CA . GLU A 1 106 ? 16.847 -1.245 -2.418 1.00 84.31 106 GLU A CA 1
ATOM 803 C C . GLU A 1 106 ? 16.868 -2.342 -3.490 1.00 84.31 106 GLU A C 1
ATOM 805 O O . GLU A 1 106 ? 17.933 -2.873 -3.815 1.00 84.31 106 GLU A O 1
ATOM 810 N N . LEU A 1 107 ? 15.715 -2.654 -4.085 1.00 80.31 107 LEU A N 1
ATOM 811 C CA . LEU A 1 107 ? 15.618 -3.613 -5.189 1.00 80.31 107 LEU A CA 1
ATOM 812 C C . LEU A 1 107 ? 16.367 -3.121 -6.429 1.00 80.31 107 LEU A C 1
ATOM 814 O O . LEU A 1 107 ? 17.165 -3.868 -7.000 1.00 80.31 107 LEU A O 1
ATOM 818 N N . LEU A 1 108 ? 16.188 -1.845 -6.782 1.00 79.50 108 LEU A N 1
ATOM 819 C CA . LEU A 1 108 ? 16.932 -1.206 -7.868 1.00 79.50 108 LEU A CA 1
ATOM 820 C C . LEU A 1 108 ? 18.441 -1.185 -7.582 1.00 79.50 108 LEU A C 1
ATOM 822 O O . LEU A 1 108 ? 19.239 -1.509 -8.460 1.00 79.50 108 LEU A O 1
ATOM 826 N N . ALA A 1 109 ? 18.845 -0.865 -6.349 1.00 81.94 109 ALA A N 1
ATOM 827 C CA . ALA A 1 109 ? 20.249 -0.883 -5.933 1.00 81.94 109 ALA A CA 1
ATOM 828 C C . ALA A 1 109 ? 20.867 -2.292 -5.980 1.00 81.94 109 ALA A C 1
ATOM 830 O O . ALA A 1 109 ? 22.066 -2.435 -6.217 1.00 81.94 109 ALA A O 1
ATOM 831 N N . SER A 1 110 ? 20.047 -3.328 -5.797 1.00 81.50 110 SER A N 1
ATOM 832 C CA . SER A 1 110 ? 20.452 -4.734 -5.907 1.00 81.50 110 SER A CA 1
ATOM 833 C C . SER A 1 110 ? 20.557 -5.221 -7.359 1.00 81.50 110 SER A C 1
ATOM 835 O O . SER A 1 110 ? 20.958 -6.361 -7.591 1.00 81.50 110 SER A O 1
ATOM 837 N N . GLY A 1 111 ? 20.212 -4.378 -8.341 1.00 77.38 111 GLY A N 1
ATOM 838 C CA . GLY A 1 111 ? 20.222 -4.721 -9.764 1.00 77.38 111 GLY A CA 1
ATOM 839 C C . GLY A 1 111 ? 19.057 -5.614 -10.194 1.00 77.38 111 GLY A C 1
ATOM 840 O O . GLY A 1 111 ? 19.120 -6.213 -11.265 1.00 77.38 111 GLY A O 1
ATOM 841 N N . VAL A 1 112 ? 18.013 -5.726 -9.366 1.00 79.19 112 VAL A N 1
ATOM 842 C CA . VAL A 1 112 ? 16.792 -6.456 -9.712 1.00 79.19 112 VAL A CA 1
ATOM 843 C C . VAL A 1 112 ? 15.938 -5.565 -10.606 1.00 79.19 112 VAL A C 1
ATOM 845 O O . VAL A 1 112 ? 15.637 -4.427 -10.243 1.00 79.19 112 VAL A O 1
ATOM 848 N N . ASP A 1 113 ? 15.536 -6.083 -11.766 1.00 79.75 113 ASP A N 1
ATOM 849 C CA . ASP A 1 113 ? 14.563 -5.396 -12.605 1.00 79.75 113 ASP A CA 1
ATOM 850 C C . ASP A 1 113 ? 13.216 -5.336 -11.878 1.00 79.75 113 ASP A C 1
ATOM 852 O O . ASP A 1 113 ? 12.681 -6.34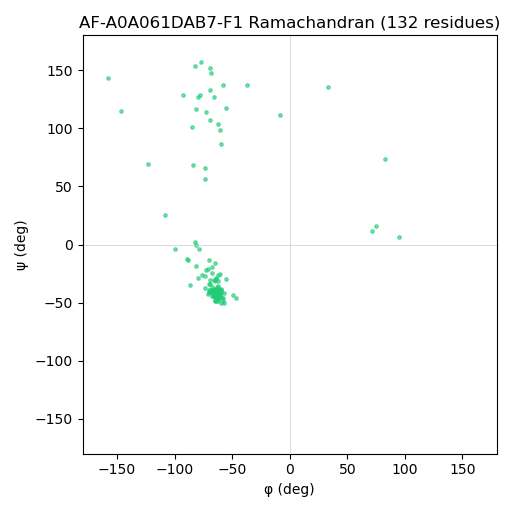3 -11.399 1.00 79.75 113 ASP A O 1
ATOM 856 N N . LEU A 1 114 ? 12.669 -4.129 -11.769 1.00 72.94 114 LEU A N 1
ATOM 857 C CA . LEU A 1 114 ? 11.436 -3.916 -11.026 1.00 72.94 114 LEU A CA 1
ATOM 858 C C . LEU A 1 114 ? 10.238 -4.584 -11.718 1.00 72.94 114 LEU A C 1
ATOM 860 O O . LEU A 1 114 ? 9.277 -4.937 -11.040 1.00 72.94 114 LEU A O 1
ATOM 864 N N . GLY A 1 115 ? 10.303 -4.807 -13.035 1.00 73.19 115 GLY A N 1
ATOM 865 C CA . GLY A 1 115 ? 9.325 -5.567 -13.809 1.00 73.19 115 GLY A CA 1
ATOM 866 C C . GLY A 1 115 ? 9.360 -7.068 -13.508 1.00 73.19 115 GLY A C 1
ATOM 867 O O . GLY A 1 115 ? 8.299 -7.679 -13.349 1.00 73.19 115 GLY A O 1
ATOM 868 N N . ASP A 1 116 ? 10.546 -7.657 -13.347 1.00 76.44 116 ASP A N 1
ATOM 869 C CA . ASP A 1 116 ? 10.701 -9.051 -12.901 1.00 76.44 116 ASP A CA 1
ATOM 870 C C . ASP A 1 116 ? 10.195 -9.232 -11.464 1.00 76.44 116 ASP A C 1
ATOM 872 O O . ASP A 1 116 ? 9.426 -10.151 -11.169 1.00 76.44 116 ASP A O 1
ATOM 876 N N . PHE A 1 117 ? 10.551 -8.310 -10.568 1.00 76.50 117 PHE A N 1
ATOM 877 C CA . PHE A 1 117 ? 10.059 -8.312 -9.190 1.00 76.50 117 PHE A CA 1
ATOM 878 C C . PHE A 1 117 ? 8.536 -8.127 -9.116 1.00 76.50 117 PHE A C 1
ATOM 880 O O . PHE A 1 117 ? 7.848 -8.870 -8.412 1.00 76.50 117 PHE A O 1
ATOM 887 N N . ALA A 1 118 ? 7.995 -7.184 -9.890 1.00 73.81 118 ALA A N 1
ATOM 888 C CA . ALA A 1 118 ? 6.561 -6.971 -10.045 1.00 73.81 118 ALA A CA 1
ATOM 889 C C . ALA A 1 118 ? 5.850 -8.234 -10.547 1.00 73.81 118 ALA A C 1
ATOM 891 O O . ALA A 1 118 ? 4.793 -8.599 -10.030 1.00 73.81 118 ALA A O 1
ATOM 892 N N . SER A 1 119 ? 6.453 -8.938 -11.506 1.00 76.44 119 SER A N 1
ATOM 893 C CA . SER A 1 119 ? 5.924 -10.194 -12.041 1.00 76.44 119 SER A CA 1
ATOM 894 C C . SER A 1 119 ? 5.891 -11.296 -10.981 1.00 76.44 119 SER A C 1
ATOM 896 O O . SER A 1 119 ? 4.900 -12.016 -10.888 1.00 76.44 119 SER A O 1
ATOM 898 N N . ILE A 1 120 ? 6.920 -11.398 -10.135 1.00 77.62 120 ILE A N 1
ATOM 899 C CA . ILE A 1 120 ? 6.952 -12.350 -9.013 1.00 77.62 120 ILE A CA 1
ATOM 900 C C . ILE A 1 120 ? 5.857 -12.016 -7.993 1.00 77.62 120 ILE A C 1
ATOM 902 O O . ILE A 1 120 ? 5.075 -12.886 -7.610 1.00 77.62 120 ILE A O 1
ATOM 906 N N . LEU A 1 121 ? 5.746 -10.750 -7.584 1.00 73.50 121 LEU A N 1
ATOM 907 C CA . LEU A 1 121 ? 4.737 -10.314 -6.616 1.00 73.50 121 LEU A CA 1
ATOM 908 C C . LEU A 1 121 ? 3.299 -10.455 -7.135 1.00 73.50 121 LEU A C 1
ATOM 910 O O . LEU A 1 121 ? 2.388 -10.711 -6.346 1.00 73.50 121 LEU A O 1
ATOM 914 N N . SER A 1 122 ? 3.097 -10.315 -8.445 1.00 70.56 122 SER A N 1
ATOM 915 C CA . SER A 1 122 ? 1.807 -10.531 -9.105 1.00 70.56 122 SER A CA 1
ATOM 916 C C . SER A 1 122 ? 1.433 -12.022 -9.208 1.00 70.56 122 SER A C 1
ATOM 918 O O . SER A 1 122 ? 0.257 -12.374 -9.190 1.00 70.56 122 SER A O 1
ATOM 920 N N . GLN A 1 123 ? 2.411 -12.934 -9.241 1.00 70.50 123 GLN A N 1
ATOM 921 C CA . GLN A 1 123 ? 2.159 -14.380 -9.333 1.00 70.50 123 GLN A CA 1
ATOM 922 C C . GLN A 1 123 ? 1.810 -15.043 -7.991 1.00 70.50 123 GLN A C 1
ATOM 924 O O . GLN A 1 123 ? 1.217 -16.124 -7.973 1.00 70.50 123 GLN A O 1
ATOM 929 N N . HIS A 1 124 ? 2.121 -14.408 -6.860 1.00 57.12 124 HIS A N 1
ATOM 930 C CA . HIS A 1 124 ? 1.776 -14.922 -5.535 1.00 57.12 124 HIS A CA 1
ATOM 931 C C . HIS A 1 124 ? 0.347 -14.543 -5.129 1.00 57.12 124 HIS A C 1
ATOM 933 O O . HIS A 1 124 ? 0.126 -13.793 -4.185 1.00 57.12 124 HIS A O 1
ATOM 939 N N . SER A 1 125 ? -0.650 -15.110 -5.806 1.00 47.34 125 SER A N 1
ATOM 940 C CA . SER A 1 125 ? -1.993 -15.163 -5.228 1.00 47.34 125 SER A CA 1
ATOM 941 C C . SER A 1 125 ? -1.974 -16.143 -4.044 1.00 47.34 125 SER A C 1
ATOM 943 O O . SER A 1 125 ? -1.473 -17.262 -4.206 1.00 47.34 125 SER A O 1
ATOM 945 N N . PRO A 1 126 ? -2.530 -15.815 -2.862 1.00 46.03 126 PRO A N 1
ATOM 946 C CA . PRO A 1 126 ? -2.786 -16.800 -1.817 1.00 46.03 126 PRO A CA 1
ATOM 947 C C . PRO A 1 126 ? -3.985 -17.670 -2.229 1.00 46.03 126 PRO A C 1
ATOM 949 O O . PRO A 1 126 ? -4.988 -17.755 -1.524 1.00 46.03 126 PRO A O 1
ATOM 952 N N . HIS A 1 127 ? -3.917 -18.309 -3.398 1.00 40.25 127 HIS A N 1
ATOM 953 C CA . HIS A 1 127 ? -4.926 -19.259 -3.819 1.00 40.25 127 HIS A CA 1
ATOM 954 C C . HIS A 1 127 ? -4.574 -20.618 -3.224 1.00 40.25 127 HIS A C 1
ATOM 956 O O . HIS A 1 127 ? -3.677 -21.322 -3.680 1.00 40.25 127 HIS A O 1
ATOM 962 N N . ALA A 1 128 ? -5.293 -20.919 -2.144 1.00 42.34 128 ALA A N 1
ATOM 963 C CA . ALA A 1 128 ? -5.521 -22.224 -1.551 1.00 42.34 128 ALA A CA 1
ATOM 964 C C . ALA A 1 128 ? -5.015 -23.400 -2.402 1.00 42.34 128 ALA A C 1
ATOM 966 O O . ALA A 1 128 ? -5.610 -23.742 -3.426 1.00 42.34 128 ALA A O 1
ATOM 967 N N . ALA A 1 129 ? -3.976 -24.072 -1.904 1.00 37.62 129 ALA A N 1
ATOM 968 C CA . ALA A 1 129 ? -3.742 -25.473 -2.200 1.00 37.62 129 ALA A CA 1
ATOM 969 C C . ALA A 1 129 ? -4.964 -26.265 -1.706 1.00 37.62 129 ALA A C 1
ATOM 971 O O . ALA A 1 129 ? -5.015 -26.716 -0.565 1.00 37.62 129 ALA A O 1
ATOM 972 N N . VAL A 1 130 ? -5.990 -26.378 -2.548 1.00 46.84 130 VAL A N 1
ATOM 973 C CA . VAL A 1 130 ? -6.994 -27.429 -2.419 1.00 46.84 130 VAL A CA 1
ATOM 974 C C . VAL A 1 130 ? -6.282 -28.707 -2.859 1.00 46.84 130 VAL A C 1
ATOM 976 O O . VAL A 1 130 ? -5.886 -28.792 -4.024 1.00 46.84 130 VAL A O 1
ATOM 979 N N . PRO A 1 131 ? -6.052 -29.688 -1.970 1.00 49.00 131 PRO A N 1
ATOM 980 C CA . PRO A 1 131 ? -5.518 -30.960 -2.409 1.00 49.00 131 PRO A CA 1
ATOM 981 C C . PRO A 1 131 ? -6.616 -31.645 -3.226 1.00 49.00 131 PRO A C 1
ATOM 983 O O . PRO A 1 131 ? -7.622 -32.096 -2.682 1.00 49.00 131 PRO A O 1
ATOM 986 N N . ASN A 1 132 ? -6.434 -31.686 -4.546 1.00 49.34 132 ASN A N 1
ATOM 987 C CA . ASN A 1 132 ? -7.148 -32.622 -5.403 1.00 49.34 132 ASN A CA 1
ATOM 988 C C . ASN A 1 132 ? -6.741 -34.026 -4.959 1.00 49.34 132 ASN A C 1
ATOM 990 O O . ASN A 1 132 ? -5.624 -34.463 -5.232 1.00 49.34 132 ASN A O 1
ATOM 994 N N . ASN A 1 133 ? -7.631 -34.697 -4.236 1.00 40.94 133 ASN A N 1
ATOM 995 C CA . ASN A 1 133 ? -7.512 -36.122 -3.981 1.00 40.94 133 ASN A CA 1
ATOM 996 C C . ASN A 1 133 ? -8.318 -36.853 -5.073 1.00 40.94 133 ASN A C 1
ATOM 998 O O . ASN A 1 133 ? -9.462 -36.449 -5.308 1.00 40.94 133 ASN A O 1
ATOM 1002 N N . PRO A 1 134 ? -7.732 -37.844 -5.769 1.00 59.78 134 PRO A N 1
ATOM 1003 C CA . PRO A 1 134 ? -8.446 -38.684 -6.728 1.00 59.78 134 PRO A CA 1
ATOM 1004 C C . PRO A 1 134 ? -9.507 -39.571 -6.061 1.00 59.78 134 PRO A C 1
ATOM 1006 O O . PRO A 1 134 ? -9.364 -39.880 -4.854 1.00 59.78 134 PRO A O 1
#

Solvent-accessible surface area (backbone atoms only — not comparable to full-atom values): 7830 Å² total; per-residue (Å²): 137,75,64,71,51,55,78,67,69,53,48,72,66,56,54,52,48,52,52,48,60,54,55,71,74,57,84,65,76,88,90,72,78,84,53,65,70,57,53,52,52,51,52,51,52,51,54,49,52,53,50,53,50,51,52,49,52,49,53,48,32,56,52,29,43,58,47,48,40,48,50,35,41,75,72,70,37,55,64,73,56,33,50,41,27,48,67,43,37,57,69,60,30,74,44,54,62,68,56,54,49,46,52,55,50,52,39,50,75,70,70,47,56,65,63,61,52,45,52,55,45,46,67,47,57,89,71,74,87,70,82,84,73,134

Secondary structure (DSSP, 8-state):
--STTTTTT--HHHHHHHHHHHHHH--S-S-----HHHHHHHHHHHHHHHHHHHHHHHHHHHHHHHHHHHHHHHTT--HHHHHHHHHH-GGGGGS-HHHHHHHHHHHHHTT--HHHHHHHHHH-----------

Nearest PDB structures (foldseek):
  3n6s-assembly1_A  TM=8.173E-01  e=1.306E+00  Homo sapiens
  8q3i-assembly1_F  TM=3.794E-01  e=8.011E+00  Mycolicibacterium smegmatis MC2 155
  6ixe-assembly1_A  TM=2.286E-01  e=7.583E+00  Homo sapiens

Sequence (134 aa):
MSYRLREAGISSAEIVQMLRTLRCNTSTSPEAEVDPSLNERVCSILRRGARDCQLRKLHQSVANLAETLSVFTDAGVPEPMARDIVHNNPTLLALSKADVEALCSELLASGVDLGDFASILSQHSPHAAVPNNP

Foldseek 3Di:
DPDPCVVLVQDPVNVVVVVVVLVVVPPDDDDDDPPVVVVVVVVVVVVVVVVVSVVVLVVQLVVLLVLQLVLCVVLPHDSVLSVLLCVQCVVSSVDDSVVSNVVSVVCVVVVHDSNVVSVVSSPRRPPDPPPPDD

pLDDT: mean 70.84, std 13.59, range [37.62, 86.81]

Mean predicted aligned error: 15.99 Å

Organism: Babesia bigemina (NCBI:txid5866)

Radius of gyration: 22.91 Å; Cα contacts (8 Å, |Δi|>4): 71; chains: 1; bounding box: 46×49×64 Å